Protein AF-A0A7X1ITS2-F1 (afdb_monomer)

Solvent-accessible surface area (backbone atoms only — not comparable to full-atom values): 6358 Å² total; per-residue (Å²): 136,86,86,82,90,80,86,79,84,85,74,81,75,73,74,80,60,95,53,62,52,67,66,62,42,51,54,51,28,52,48,40,54,73,29,73,65,56,39,52,52,50,30,50,54,44,20,54,59,42,63,73,43,58,68,71,56,35,46,52,49,4,61,58,34,75,50,52,58,87,50,20,32,54,52,40,28,46,30,47,51,51,22,36,34,69,57,68,40,45,62,68,48,52,23,38,43,67,70,74,39,82,44,73,54,56,50,32,34,37,49,72,96

Secondary structure (DSSP, 8-state):
-----------------SS--HHHHHHHHHHHHH-HHHHHHHHHHHHHHHHTS-HHHHHHHHHHTTS-TTTHHHHHHHHHHHHHHTTSS-HHHHHHHHTT---HHHHHHHHT-

Radius of gyration: 19.78 Å; Cα contacts (8 Å, |Δi|>4): 103; chains: 1; bounding box: 29×42×70 Å

pLDDT: mean 89.04, std 16.61, range [39.59, 98.56]

Foldseek 3Di:
DDDDDDDDDPPPPPPPPQFDDQVNLVVLLVCLQPDPVVLVVQLVVQLVVLVPDDLVSLVVQCVLLVHDSVCSSNLLRNLVSVCSNVVLQDRVQRGCVSVVHHDPSSSCSSNVD

Mean predicted aligned error: 8.0 Å

Sequence (113 aa):
MNRNIVSIVAMAVLLSGCGVSASTYATGQQALSGSPALRSDFIKTCTQRIRSKPLKTRQGIAKVANTSVSAAPRVYCSRLTKGIASGRLTHADMNAASRGQVTPNIVKVVQGR

Structure (mmCIF, N/CA/C/O backbone):
data_AF-A0A7X1ITS2-F1
#
_entry.id   AF-A0A7X1ITS2-F1
#
loop_
_atom_site.group_PDB
_atom_site.id
_atom_site.type_symbol
_atom_site.label_atom_id
_atom_site.label_alt_id
_atom_site.label_comp_id
_atom_site.label_asym_id
_atom_site.label_entity_id
_atom_site.label_seq_id
_atom_site.pdbx_PDB_ins_code
_atom_site.Cartn_x
_atom_site.Cartn_y
_atom_site.Cartn_z
_atom_site.occupancy
_atom_site.B_iso_or_equiv
_atom_site.auth_seq_id
_atom_site.auth_comp_id
_atom_site.auth_asym_id
_atom_site.auth_atom_id
_atom_site.pdbx_PDB_model_num
ATOM 1 N N . MET A 1 1 ? -14.299 28.347 -57.894 1.00 41.81 1 MET A N 1
ATOM 2 C CA . MET A 1 1 ? -13.842 27.003 -58.302 1.00 41.81 1 MET A CA 1
ATOM 3 C C . MET A 1 1 ? -13.864 26.127 -57.060 1.00 41.81 1 MET A C 1
ATOM 5 O O . MET A 1 1 ? -13.138 26.401 -56.116 1.00 41.81 1 MET A O 1
ATOM 9 N N . 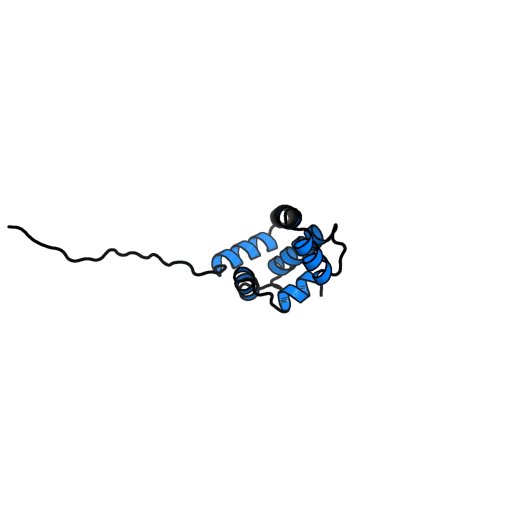ASN A 1 2 ? -14.810 25.193 -57.010 1.00 39.59 2 ASN A N 1
ATOM 10 C CA . ASN A 1 2 ? -15.027 24.270 -55.897 1.00 39.59 2 ASN A CA 1
ATOM 11 C C . ASN A 1 2 ? -13.892 23.232 -55.798 1.00 39.59 2 ASN A C 1
ATOM 13 O O . ASN A 1 2 ? -13.315 22.882 -56.827 1.00 39.59 2 ASN A O 1
ATOM 17 N N . ARG A 1 3 ? -13.801 22.596 -54.616 1.00 47.41 3 ARG A N 1
ATOM 18 C CA . ARG A 1 3 ? -13.883 21.126 -54.422 1.00 47.41 3 ARG A CA 1
ATOM 19 C C . ARG A 1 3 ? -12.641 20.436 -53.806 1.00 47.41 3 ARG A C 1
ATOM 21 O O . ARG A 1 3 ? -11.659 20.195 -54.489 1.00 47.41 3 ARG A O 1
ATOM 28 N N . ASN A 1 4 ? -12.848 19.976 -52.564 1.00 45.66 4 ASN A N 1
ATOM 29 C CA . ASN A 1 4 ? -12.398 18.707 -51.956 1.00 45.66 4 ASN A CA 1
ATOM 30 C C . ASN A 1 4 ? -10.987 18.607 -51.334 1.00 45.66 4 ASN A C 1
ATOM 32 O O . ASN A 1 4 ? -9.985 18.781 -52.007 1.00 45.66 4 ASN A O 1
ATOM 36 N N . ILE A 1 5 ? -10.905 18.463 -49.998 1.00 55.78 5 ILE A N 1
ATOM 37 C CA . ILE A 1 5 ? -10.862 17.198 -49.209 1.00 55.78 5 ILE A CA 1
ATOM 38 C C . ILE A 1 5 ? -9.529 16.467 -49.393 1.00 55.78 5 ILE A C 1
ATOM 40 O O . ILE A 1 5 ? -9.355 15.871 -50.442 1.00 55.78 5 ILE A O 1
ATOM 44 N N . VAL A 1 6 ? -8.682 16.462 -48.352 1.00 50.25 6 VAL A N 1
ATOM 45 C CA . VAL A 1 6 ? -7.912 15.327 -47.771 1.00 50.25 6 VAL A CA 1
ATOM 46 C C . VAL A 1 6 ? -7.312 15.872 -46.453 1.00 50.25 6 VAL A C 1
ATOM 48 O O . VAL A 1 6 ? -6.535 16.817 -46.480 1.00 50.25 6 VAL A O 1
ATOM 51 N N . SER A 1 7 ? -7.882 15.533 -45.289 1.00 49.19 7 SER A N 1
ATOM 52 C CA . SER A 1 7 ? -7.321 14.574 -44.308 1.00 49.19 7 SER A CA 1
ATOM 53 C C . SER A 1 7 ? -5.888 14.942 -43.876 1.00 49.19 7 SER A C 1
ATOM 55 O O . SER A 1 7 ? -4.987 15.005 -44.693 1.00 49.19 7 SER A O 1
ATOM 57 N N . ILE A 1 8 ? -5.570 15.160 -42.602 1.00 56.69 8 ILE A N 1
ATOM 58 C CA . ILE A 1 8 ? -5.564 14.130 -41.561 1.00 56.69 8 ILE A CA 1
ATOM 59 C C . ILE A 1 8 ? -5.678 14.817 -40.195 1.00 56.69 8 ILE A C 1
ATOM 61 O O . ILE A 1 8 ? -4.845 15.626 -39.791 1.00 56.69 8 ILE A O 1
ATOM 65 N N . VAL A 1 9 ? -6.724 14.431 -39.474 1.00 55.16 9 VAL A N 1
ATOM 66 C CA . VAL A 1 9 ? -6.852 14.564 -38.028 1.00 55.16 9 VAL A CA 1
ATOM 67 C C . VAL A 1 9 ? -5.668 13.825 -37.394 1.00 55.16 9 VAL A C 1
ATOM 69 O O . VAL A 1 9 ? -5.619 12.597 -37.431 1.00 55.16 9 VAL A O 1
ATOM 72 N N . ALA A 1 10 ? -4.710 14.543 -36.803 1.00 53.97 10 ALA A N 1
ATOM 73 C CA . ALA A 1 10 ? -3.697 13.941 -35.936 1.00 53.97 10 ALA A CA 1
ATOM 74 C C . ALA A 1 10 ? -4.335 13.628 -34.574 1.00 53.97 10 ALA A C 1
ATOM 76 O O . ALA A 1 10 ? -4.092 14.269 -33.554 1.00 53.97 10 ALA A O 1
ATOM 77 N N . MET A 1 11 ? -5.226 12.641 -34.603 1.00 54.78 11 MET A N 1
ATOM 78 C CA . MET A 1 11 ? -5.857 12.024 -33.453 1.00 54.78 11 MET A CA 1
ATOM 79 C C . MET A 1 11 ? -4.797 11.164 -32.760 1.00 54.78 11 MET A C 1
ATOM 81 O O . MET A 1 11 ? -4.752 9.952 -32.933 1.00 54.78 11 MET A O 1
ATOM 85 N N . ALA A 1 12 ? -3.919 11.777 -31.965 1.00 53.03 12 ALA A N 1
ATOM 86 C CA . ALA A 1 12 ? -3.088 11.044 -31.012 1.00 53.03 12 ALA A CA 1
ATOM 87 C C . ALA A 1 12 ? -3.941 10.652 -29.791 1.00 53.03 12 ALA A C 1
ATOM 89 O O . ALA A 1 12 ? -3.645 10.996 -28.649 1.00 53.03 12 ALA A O 1
ATOM 90 N N . VAL A 1 13 ? -5.040 9.934 -30.043 1.00 55.38 13 VAL A N 1
ATOM 91 C CA . VAL A 1 13 ? -5.759 9.178 -29.019 1.00 55.38 13 VAL A CA 1
ATOM 92 C C . VAL A 1 13 ? -4.914 7.938 -28.760 1.00 55.38 13 VAL A C 1
ATOM 94 O O . VAL A 1 13 ? -5.169 6.853 -29.276 1.00 55.38 13 VAL A O 1
ATOM 97 N N . LEU A 1 14 ? -3.862 8.105 -27.962 1.00 50.53 14 LEU A N 1
ATOM 98 C CA . LEU A 1 14 ? -3.290 6.974 -27.256 1.00 50.53 14 LEU A CA 1
ATOM 99 C C . LEU A 1 14 ? -4.273 6.647 -26.136 1.00 50.53 14 LEU A C 1
ATOM 101 O O . LEU A 1 14 ? -4.208 7.205 -25.043 1.00 50.53 14 LEU A O 1
ATOM 105 N N . LEU A 1 15 ? -5.216 5.757 -26.451 1.00 49.34 15 LEU A N 1
ATOM 106 C CA . LEU A 1 15 ? -5.900 4.936 -25.463 1.00 49.34 15 LEU A CA 1
ATOM 107 C C . LEU A 1 15 ? -4.813 4.248 -24.633 1.00 49.34 15 LEU A C 1
ATOM 109 O O . LEU A 1 15 ? -4.273 3.212 -25.017 1.00 49.34 15 LEU A O 1
ATOM 113 N N . SER A 1 16 ? -4.454 4.866 -23.513 1.00 52.47 16 SER A N 1
ATOM 114 C CA . SER A 1 16 ? -3.674 4.258 -22.450 1.00 52.47 16 SER A CA 1
ATOM 115 C C . SER A 1 16 ? -4.444 3.024 -21.993 1.00 52.47 16 SER A C 1
ATOM 117 O O . SER A 1 16 ? -5.439 3.105 -21.274 1.00 52.47 16 SER A O 1
ATOM 119 N N . GLY A 1 17 ? -4.023 1.880 -22.535 1.00 56.25 17 GLY A N 1
ATOM 120 C CA . GLY A 1 17 ? -4.656 0.585 -22.353 1.00 56.25 17 GLY A CA 1
ATOM 121 C C . GLY A 1 17 ? -4.829 0.213 -20.885 1.00 56.25 17 GLY A C 1
ATOM 122 O O . GLY A 1 17 ? -4.155 0.748 -20.008 1.00 56.25 17 GLY A O 1
ATOM 123 N N . CYS A 1 18 ? -5.749 -0.721 -20.639 1.00 67.25 18 CYS A N 1
ATOM 124 C CA . CYS A 1 18 ? -6.146 -1.237 -19.330 1.00 67.25 18 CYS A CA 1
ATOM 125 C C . CYS A 1 18 ? -4.933 -1.569 -18.438 1.00 67.25 18 CYS A C 1
ATOM 127 O O . CYS A 1 18 ? -4.389 -2.676 -18.495 1.00 67.25 18 CYS A O 1
ATOM 129 N N . GLY A 1 19 ? -4.488 -0.604 -17.633 1.00 76.38 19 GLY A N 1
ATOM 130 C CA . GLY A 1 19 ? -3.247 -0.744 -16.891 1.00 76.38 19 GLY A CA 1
ATOM 131 C C . GLY A 1 19 ? -2.825 0.494 -16.113 1.00 76.38 19 GLY A C 1
ATOM 132 O O . GLY A 1 19 ? -3.257 1.615 -16.375 1.00 76.38 19 GLY A O 1
ATOM 133 N N . VAL A 1 20 ? -1.934 0.284 -15.147 1.00 84.56 20 VAL A N 1
ATOM 134 C CA . VAL A 1 20 ? -1.210 1.377 -14.485 1.00 84.56 20 VAL A CA 1
ATOM 135 C C . VAL A 1 20 ? -0.056 1.779 -15.401 1.00 84.56 20 VAL A C 1
ATOM 137 O O . VAL A 1 20 ? 0.674 0.906 -15.863 1.00 84.56 20 VAL A O 1
ATOM 140 N N . SER A 1 21 ? 0.145 3.070 -15.671 1.00 91.38 21 SER A N 1
ATOM 141 C CA . SER A 1 21 ? 1.314 3.530 -16.436 1.00 91.38 21 SER A CA 1
ATOM 142 C C . SER A 1 21 ? 2.593 3.462 -15.583 1.00 91.38 21 SER A C 1
ATOM 144 O O . SER A 1 21 ? 2.538 3.585 -14.355 1.00 91.38 21 SER A O 1
ATOM 146 N N . ALA A 1 22 ? 3.756 3.267 -16.214 1.00 91.62 22 ALA A N 1
ATOM 147 C CA . ALA A 1 22 ? 5.032 3.185 -15.496 1.00 91.62 22 ALA A CA 1
ATOM 148 C C . ALA A 1 22 ? 5.370 4.495 -14.761 1.00 91.62 22 ALA A C 1
ATOM 150 O O . ALA A 1 22 ? 5.817 4.461 -13.615 1.00 91.62 22 ALA A O 1
ATOM 151 N N . SER A 1 23 ? 5.089 5.645 -15.383 1.00 91.75 23 SER A N 1
ATOM 152 C CA . SER A 1 23 ? 5.311 6.965 -14.785 1.00 91.75 23 SER A CA 1
ATOM 153 C C . SER A 1 23 ? 4.407 7.205 -13.575 1.00 91.75 23 SER A C 1
ATOM 155 O O . SER A 1 23 ? 4.904 7.568 -12.512 1.00 91.75 23 SER A O 1
ATOM 157 N N . THR A 1 24 ? 3.103 6.919 -13.681 1.00 90.81 24 THR A N 1
ATOM 158 C CA . THR A 1 24 ? 2.1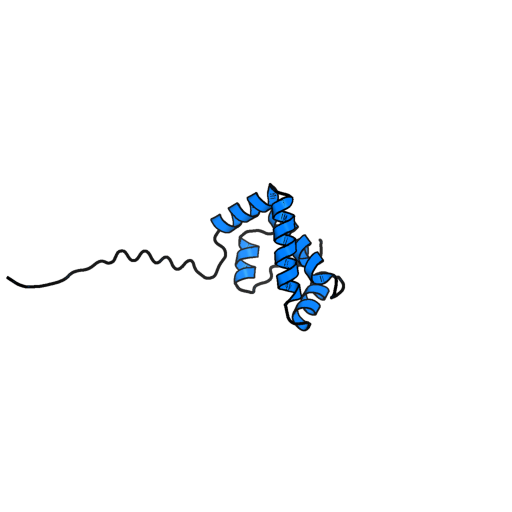63 7.051 -12.553 1.00 90.81 24 THR A CA 1
ATOM 159 C C . THR A 1 24 ? 2.571 6.163 -11.381 1.00 90.81 24 THR A C 1
ATOM 161 O O . THR A 1 24 ? 2.509 6.593 -10.228 1.00 90.81 24 THR A O 1
ATOM 164 N N . TYR A 1 25 ? 3.014 4.935 -11.663 1.00 93.50 25 TYR A N 1
ATOM 165 C CA . TYR A 1 25 ? 3.516 4.041 -10.628 1.00 93.50 25 TYR A CA 1
ATOM 166 C C . TYR A 1 25 ? 4.779 4.594 -9.955 1.00 93.50 25 TYR A C 1
ATOM 168 O O . TYR A 1 25 ? 4.819 4.645 -8.729 1.00 93.50 25 TYR A O 1
ATOM 176 N N . ALA A 1 26 ? 5.777 5.043 -10.723 1.00 95.12 26 ALA A N 1
ATOM 177 C CA . ALA A 1 26 ? 7.031 5.558 -10.175 1.00 95.12 26 ALA A CA 1
ATOM 178 C C . ALA A 1 26 ? 6.807 6.798 -9.294 1.00 95.12 26 ALA A C 1
ATOM 180 O O . ALA A 1 26 ? 7.302 6.853 -8.168 1.00 95.12 26 ALA A O 1
ATOM 181 N N . THR A 1 27 ? 5.986 7.749 -9.752 1.00 94.75 27 THR A N 1
ATOM 182 C CA . THR A 1 27 ? 5.606 8.929 -8.961 1.00 94.75 27 THR A CA 1
ATOM 183 C C . THR A 1 27 ? 4.881 8.530 -7.677 1.00 94.75 27 THR A C 1
ATOM 185 O O . THR A 1 27 ? 5.208 9.025 -6.598 1.00 94.75 27 THR A O 1
ATOM 188 N N . GLY A 1 28 ? 3.921 7.603 -7.767 1.00 93.81 28 GLY A N 1
ATOM 189 C CA . GLY A 1 28 ? 3.189 7.103 -6.604 1.00 93.81 28 GLY A CA 1
ATOM 190 C C . GLY A 1 28 ? 4.095 6.383 -5.605 1.00 93.81 28 GLY A C 1
ATOM 191 O O . GLY A 1 28 ? 4.010 6.639 -4.404 1.00 93.81 28 GLY A O 1
ATOM 192 N N . GLN A 1 29 ? 4.999 5.529 -6.087 1.00 97.31 29 GLN A N 1
ATOM 193 C CA . GLN A 1 29 ? 5.999 4.863 -5.261 1.00 97.31 29 GLN A CA 1
ATOM 194 C C . GLN A 1 29 ? 6.868 5.892 -4.546 1.00 97.31 29 GLN A C 1
ATOM 196 O O . GLN A 1 29 ? 6.943 5.846 -3.325 1.00 97.31 29 GLN A O 1
ATOM 201 N N . GLN A 1 30 ? 7.469 6.840 -5.268 1.00 96.62 30 GLN A N 1
ATOM 202 C CA . GLN A 1 30 ? 8.350 7.851 -4.685 1.00 96.62 30 GLN A CA 1
ATOM 203 C C . GLN A 1 30 ? 7.628 8.696 -3.628 1.00 96.62 30 GLN A C 1
ATOM 205 O O . GLN A 1 30 ? 8.167 8.913 -2.542 1.00 96.62 30 GLN A O 1
ATOM 210 N N . ALA A 1 31 ? 6.387 9.109 -3.897 1.00 95.56 31 ALA A N 1
ATOM 211 C CA . ALA A 1 31 ? 5.563 9.836 -2.936 1.00 95.56 31 ALA A CA 1
ATOM 212 C C . ALA A 1 31 ? 5.315 9.013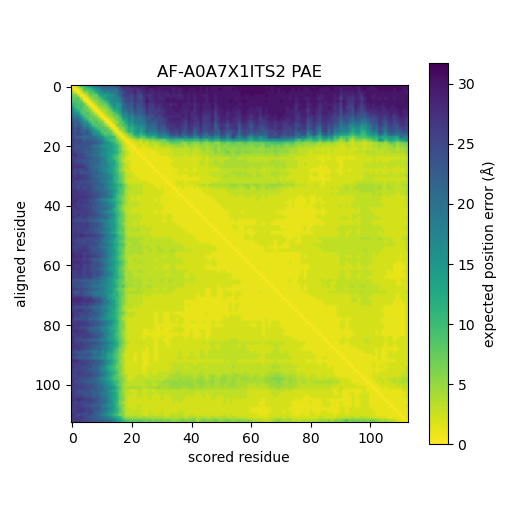 -1.659 1.00 95.56 31 ALA A C 1
ATOM 214 O O . ALA A 1 31 ? 5.505 9.502 -0.541 1.00 95.56 31 ALA A O 1
ATOM 215 N N . LEU A 1 32 ? 4.958 7.734 -1.816 1.00 96.75 32 LEU A N 1
ATOM 216 C CA . LEU A 1 32 ? 4.786 6.811 -0.699 1.00 96.75 32 LEU A CA 1
ATOM 217 C C . LEU A 1 32 ? 6.114 6.460 -0.021 1.00 96.75 32 LEU A C 1
ATOM 219 O O . LEU A 1 32 ? 6.106 6.123 1.154 1.00 96.75 32 LEU A O 1
ATOM 223 N N . SER A 1 33 ? 7.260 6.513 -0.693 1.00 96.31 33 SER A N 1
ATOM 224 C CA . SER A 1 33 ? 8.581 6.274 -0.101 1.00 96.31 33 SER A CA 1
ATOM 225 C C . SER A 1 33 ? 9.071 7.481 0.709 1.00 96.31 33 SER A C 1
ATOM 227 O O . SER A 1 33 ? 9.667 7.294 1.770 1.00 96.31 33 SER A O 1
ATOM 229 N N . GLY A 1 34 ? 8.776 8.699 0.252 1.00 96.00 34 GLY A N 1
ATOM 230 C CA . GLY A 1 34 ? 9.297 9.941 0.828 1.00 96.00 34 GLY A CA 1
ATOM 231 C C . GLY A 1 34 ? 8.429 10.592 1.906 1.00 96.00 34 GLY A C 1
ATOM 232 O O . GLY A 1 34 ? 8.962 11.335 2.722 1.00 96.00 34 GLY A O 1
ATOM 233 N N . SER A 1 35 ? 7.116 10.327 1.955 1.00 97.06 35 SER A N 1
ATOM 234 C CA . SER A 1 35 ? 6.207 11.046 2.864 1.00 97.06 35 SER A CA 1
ATOM 235 C C . SER A 1 35 ? 5.392 10.124 3.783 1.00 97.06 35 SER A C 1
ATOM 237 O O . SER A 1 35 ? 4.482 9.423 3.325 1.00 97.06 35 SER A O 1
ATOM 239 N N . PRO A 1 36 ? 5.644 10.147 5.108 1.00 96.31 36 PRO A N 1
ATOM 240 C CA . PRO A 1 36 ? 4.808 9.459 6.093 1.00 96.31 36 PRO A CA 1
ATOM 241 C C . PRO A 1 36 ? 3.348 9.931 6.098 1.00 96.31 36 PRO A C 1
ATOM 243 O O . PRO A 1 36 ? 2.447 9.111 6.280 1.00 96.31 36 PRO A O 1
ATOM 246 N N . ALA A 1 37 ? 3.105 11.223 5.856 1.00 97.06 37 ALA A N 1
ATOM 247 C CA . ALA A 1 37 ? 1.756 11.781 5.783 1.00 97.06 37 ALA A CA 1
ATOM 248 C C . ALA A 1 37 ? 0.978 11.186 4.598 1.00 97.06 37 ALA A C 1
ATOM 250 O O . ALA A 1 37 ? -0.106 10.636 4.790 1.00 97.06 37 ALA A O 1
ATOM 251 N N . LEU A 1 38 ? 1.587 11.156 3.405 1.00 96.50 38 LEU A N 1
ATOM 252 C CA . LEU A 1 38 ? 0.959 10.559 2.220 1.00 96.50 38 LEU A CA 1
ATOM 253 C C . LEU A 1 38 ? 0.707 9.057 2.390 1.00 96.50 38 LEU A C 1
ATOM 255 O O . LEU A 1 38 ? -0.331 8.556 1.958 1.00 96.50 38 LEU A O 1
ATOM 259 N N . ARG A 1 39 ? 1.607 8.325 3.067 1.00 97.38 39 ARG A N 1
ATOM 260 C CA . ARG A 1 39 ? 1.346 6.922 3.438 1.00 97.38 39 ARG A CA 1
ATOM 261 C C . ARG A 1 39 ? 0.096 6.796 4.303 1.00 97.38 39 ARG A C 1
ATOM 263 O O . ARG A 1 39 ? -0.729 5.922 4.047 1.00 97.38 39 ARG A O 1
ATOM 270 N N . SER A 1 40 ? -0.029 7.634 5.332 1.00 97.69 40 SER A N 1
ATOM 271 C CA . SER A 1 40 ? -1.170 7.609 6.251 1.00 97.69 40 SER A CA 1
ATOM 272 C C . SER A 1 40 ? -2.484 7.870 5.512 1.00 97.69 40 SER A C 1
ATOM 274 O O . SER A 1 40 ? -3.436 7.095 5.647 1.00 97.69 40 SER A O 1
ATOM 276 N N . ASP A 1 41 ? -2.508 8.884 4.647 1.00 97.75 41 ASP A N 1
ATOM 277 C CA . ASP A 1 41 ? -3.687 9.248 3.856 1.00 97.75 41 ASP A CA 1
ATOM 278 C C . ASP A 1 41 ? -4.071 8.166 2.846 1.00 97.75 41 ASP A C 1
ATOM 280 O O . ASP A 1 41 ? -5.253 7.823 2.700 1.00 97.75 41 ASP A O 1
ATOM 284 N N . PHE A 1 42 ? -3.078 7.555 2.197 1.00 96.81 42 PHE A N 1
ATOM 285 C CA . PHE A 1 42 ? -3.305 6.429 1.300 1.00 96.81 42 PHE A CA 1
ATOM 286 C C . PHE A 1 42 ? -3.890 5.229 2.053 1.00 96.81 42 PHE A C 1
ATOM 288 O O . PHE A 1 42 ? -4.896 4.654 1.626 1.00 96.81 42 PHE A O 1
ATOM 295 N N . ILE A 1 43 ? -3.318 4.871 3.210 1.00 98.38 43 ILE A N 1
ATOM 296 C CA . ILE A 1 43 ? -3.819 3.776 4.051 1.00 98.38 43 ILE A CA 1
ATOM 297 C C . ILE A 1 43 ? -5.251 4.065 4.502 1.00 98.38 43 ILE A C 1
ATOM 299 O O . ILE A 1 43 ? -6.094 3.168 4.432 1.00 98.38 43 ILE A O 1
ATOM 303 N N . LYS A 1 44 ? -5.552 5.295 4.932 1.00 98.44 44 LYS A N 1
ATOM 304 C CA . LYS A 1 44 ? -6.894 5.719 5.356 1.00 98.44 44 LYS A CA 1
ATOM 305 C C . LYS A 1 44 ? -7.908 5.556 4.225 1.00 98.44 44 LYS A C 1
ATOM 307 O O . LYS A 1 44 ? -8.921 4.876 4.406 1.00 98.44 44 LYS A O 1
ATOM 312 N N . THR A 1 45 ? -7.598 6.098 3.050 1.00 97.75 45 THR A N 1
ATOM 313 C CA . THR A 1 45 ? -8.465 6.043 1.864 1.00 97.75 45 THR A CA 1
ATOM 314 C C . THR A 1 45 ? -8.685 4.605 1.398 1.00 97.75 45 THR A C 1
ATOM 316 O O . THR A 1 45 ? -9.819 4.177 1.173 1.00 97.75 45 THR A O 1
ATOM 319 N N . CYS A 1 46 ? -7.613 3.815 1.308 1.00 97.62 46 CYS A N 1
ATOM 320 C CA . CYS A 1 46 ? -7.699 2.396 0.979 1.00 97.62 46 CYS A CA 1
ATOM 321 C C . CYS A 1 46 ? -8.570 1.649 2.000 1.00 97.62 46 CYS A C 1
ATOM 323 O O . CYS A 1 46 ? -9.468 0.899 1.620 1.00 97.62 46 CYS A O 1
ATOM 325 N N . THR A 1 47 ? -8.370 1.897 3.298 1.00 98.56 47 THR A N 1
ATOM 326 C CA . THR A 1 47 ? -9.121 1.232 4.372 1.00 98.56 47 THR A CA 1
ATOM 327 C C . THR A 1 47 ? -10.617 1.512 4.244 1.00 98.56 47 THR A C 1
ATOM 329 O O . THR A 1 47 ? -11.419 0.585 4.350 1.00 98.56 47 THR A O 1
ATOM 332 N N . GLN A 1 48 ? -11.007 2.761 3.972 1.00 98.31 48 GLN A N 1
ATOM 333 C CA . GLN A 1 48 ? -12.406 3.136 3.740 1.00 98.31 48 GLN A CA 1
ATOM 334 C C . GLN A 1 48 ? -12.996 2.413 2.521 1.00 98.31 48 GLN A C 1
ATOM 336 O O . GLN A 1 48 ? -14.080 1.838 2.619 1.00 98.31 48 GLN A O 1
ATOM 341 N N . ARG A 1 49 ? -12.254 2.348 1.407 1.00 97.44 49 ARG A N 1
ATOM 342 C CA . ARG A 1 49 ? -12.679 1.627 0.195 1.00 97.44 49 ARG A CA 1
ATOM 343 C C . ARG A 1 49 ? -12.842 0.126 0.414 1.00 97.44 49 ARG A C 1
ATOM 345 O O . ARG A 1 49 ? -13.728 -0.472 -0.180 1.00 97.44 49 ARG A O 1
ATOM 352 N N . ILE A 1 50 ? -12.000 -0.500 1.237 1.00 97.50 50 ILE A N 1
ATOM 353 C CA . ILE A 1 50 ? -12.135 -1.930 1.553 1.00 97.50 50 ILE A CA 1
ATOM 354 C C . ILE A 1 50 ? -13.277 -2.171 2.543 1.00 97.50 50 ILE A C 1
ATOM 356 O O . ILE A 1 50 ? -13.985 -3.169 2.422 1.00 97.50 50 ILE A O 1
ATOM 360 N N . ARG A 1 51 ? -13.514 -1.251 3.486 1.00 98.00 51 ARG A N 1
ATOM 361 C CA . ARG A 1 51 ? -14.657 -1.321 4.411 1.00 98.00 51 ARG A CA 1
ATOM 362 C C . ARG A 1 51 ? -16.002 -1.289 3.688 1.00 98.00 51 ARG A C 1
ATOM 364 O O . ARG A 1 51 ? -16.903 -2.000 4.118 1.00 98.00 51 ARG A O 1
ATOM 371 N N . SER A 1 52 ? -16.118 -0.531 2.597 1.00 97.94 52 SER A N 1
ATOM 372 C CA . SER A 1 52 ? -17.346 -0.466 1.795 1.00 97.94 52 SER A CA 1
ATOM 373 C C . SER A 1 52 ? -17.556 -1.668 0.866 1.00 97.94 52 SER A C 1
ATOM 375 O O . SER A 1 52 ? -18.604 -1.773 0.233 1.00 97.94 52 SER A O 1
ATOM 377 N N . LYS A 1 53 ? -16.597 -2.603 0.771 1.00 97.12 53 LYS A N 1
ATOM 378 C CA . LYS A 1 53 ? -16.775 -3.824 -0.025 1.00 97.12 53 LYS A CA 1
ATOM 379 C C . LYS A 1 53 ? -17.742 -4.811 0.651 1.00 97.12 53 LYS A C 1
ATOM 381 O O . LYS A 1 53 ? -17.801 -4.873 1.888 1.00 97.12 53 LYS A O 1
ATOM 386 N N . PRO A 1 54 ? -18.431 -5.659 -0.143 1.00 98.44 54 PRO A N 1
ATOM 387 C CA . PRO A 1 54 ? -19.277 -6.728 0.379 1.00 98.44 54 PRO A CA 1
ATOM 388 C C . PRO A 1 54 ? -18.550 -7.604 1.404 1.00 98.44 54 PRO A C 1
ATOM 390 O O . PRO A 1 54 ? -17.336 -7.817 1.314 1.00 98.44 54 PRO A O 1
ATOM 393 N N . LEU A 1 55 ? -19.297 -8.155 2.366 1.00 98.00 55 LEU A N 1
ATOM 394 C CA . LEU A 1 55 ? -18.736 -8.996 3.430 1.00 98.00 55 LEU A CA 1
ATOM 395 C C . LEU A 1 55 ? -17.893 -10.152 2.871 1.00 98.00 55 LEU A C 1
ATOM 397 O O . LEU A 1 55 ? -16.774 -10.360 3.335 1.00 98.00 55 LEU A O 1
ATOM 401 N N . LYS A 1 56 ? -18.378 -10.829 1.822 1.00 98.19 56 LYS A N 1
ATOM 402 C CA . LYS A 1 56 ? -17.669 -11.929 1.147 1.00 98.19 56 LYS A CA 1
ATOM 403 C C . LYS A 1 56 ? -16.279 -11.513 0.651 1.00 98.19 56 LYS A C 1
ATOM 405 O O . LYS A 1 56 ? -15.310 -12.250 0.806 1.00 98.19 56 LYS A O 1
ATOM 410 N N . THR A 1 57 ? -16.154 -10.302 0.109 1.00 97.06 57 THR A N 1
ATOM 411 C CA . THR A 1 57 ? -14.866 -9.748 -0.333 1.00 97.06 57 THR A CA 1
ATOM 412 C C . THR A 1 57 ? -13.942 -9.494 0.854 1.00 97.06 57 THR A C 1
ATOM 414 O O . THR A 1 57 ? -12.773 -9.872 0.817 1.00 97.06 57 THR A O 1
ATOM 417 N N . ARG A 1 58 ? -14.461 -8.904 1.939 1.00 98.19 58 ARG A N 1
ATOM 418 C CA . ARG A 1 58 ? -13.679 -8.654 3.161 1.00 98.19 58 ARG A CA 1
ATOM 419 C C . ARG A 1 58 ? -13.216 -9.952 3.827 1.00 98.19 58 ARG A C 1
ATOM 421 O O . ARG A 1 58 ? -12.081 -10.009 4.285 1.00 98.19 58 ARG A O 1
ATOM 428 N N . GLN A 1 59 ? -14.041 -10.999 3.820 1.00 98.50 59 GLN A N 1
ATOM 429 C CA . GLN A 1 59 ? -13.671 -12.346 4.275 1.00 98.50 59 GLN A CA 1
ATOM 430 C C . GLN A 1 59 ? -12.549 -12.953 3.423 1.00 98.50 59 GLN A C 1
ATOM 432 O O . GLN A 1 59 ? -11.596 -13.501 3.973 1.00 98.50 59 GLN A O 1
ATOM 437 N N . GLY A 1 60 ? -12.613 -12.804 2.095 1.00 97.62 60 GLY A N 1
ATOM 438 C CA . GLY A 1 60 ? -11.536 -13.232 1.199 1.00 97.62 60 GLY A CA 1
ATOM 439 C C . GLY A 1 60 ? -10.211 -12.529 1.506 1.00 97.62 60 GLY A C 1
ATOM 440 O O . GLY A 1 60 ? -9.183 -13.184 1.663 1.00 97.62 60 GLY A O 1
ATOM 441 N N . ILE A 1 61 ? -10.247 -11.206 1.686 1.00 97.25 61 ILE A N 1
ATOM 442 C CA . ILE A 1 61 ? -9.068 -10.419 2.079 1.00 97.25 61 ILE A CA 1
ATOM 443 C C . ILE A 1 61 ? -8.538 -10.875 3.442 1.00 97.25 61 ILE A C 1
ATOM 445 O O . ILE A 1 61 ? -7.334 -11.056 3.586 1.00 97.25 61 ILE A O 1
ATOM 449 N N . ALA A 1 62 ? -9.415 -11.094 4.425 1.00 98.25 62 ALA A N 1
ATOM 450 C CA . ALA A 1 62 ? -9.042 -11.558 5.761 1.00 98.25 62 ALA A CA 1
ATOM 451 C C . ALA A 1 62 ? -8.307 -12.906 5.719 1.00 98.25 62 ALA A C 1
ATOM 453 O O . ALA A 1 62 ? -7.264 -13.057 6.356 1.00 98.25 62 ALA A O 1
ATOM 454 N N . LYS A 1 63 ? -8.805 -13.846 4.902 1.00 97.94 63 LYS A N 1
ATOM 455 C CA . LYS A 1 63 ? -8.188 -15.159 4.687 1.00 97.94 63 LYS A CA 1
ATOM 456 C C . LYS A 1 63 ? -6.799 -15.037 4.064 1.00 97.94 63 LYS A C 1
ATOM 458 O O . LYS A 1 63 ? -5.864 -15.653 4.555 1.00 97.94 63 LYS A O 1
ATOM 463 N N . VAL A 1 64 ? -6.639 -14.220 3.020 1.00 96.62 64 VAL A N 1
ATOM 464 C CA . VAL A 1 64 ? -5.320 -14.011 2.394 1.00 96.62 64 VAL A CA 1
ATOM 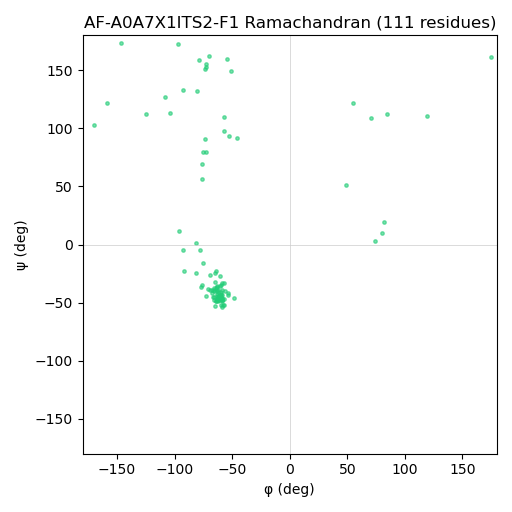465 C C . VAL A 1 64 ? -4.374 -13.277 3.341 1.00 96.62 64 VAL A C 1
ATOM 467 O O . VAL A 1 64 ? -3.203 -13.618 3.416 1.00 96.62 64 VAL A O 1
ATOM 470 N N . ALA A 1 65 ? -4.861 -12.291 4.090 1.00 97.12 65 ALA A N 1
ATOM 471 C CA . ALA A 1 65 ? -4.054 -11.498 5.009 1.00 97.12 65 ALA A CA 1
ATOM 472 C C . ALA A 1 65 ? -3.804 -12.178 6.369 1.00 97.12 65 ALA A C 1
ATOM 474 O O . ALA A 1 65 ? -3.151 -11.570 7.218 1.00 97.12 65 ALA A O 1
ATOM 475 N N . ASN A 1 66 ? -4.292 -13.403 6.598 1.00 96.69 66 ASN A N 1
ATOM 476 C CA . ASN A 1 66 ? -4.174 -14.117 7.876 1.00 96.69 66 ASN A CA 1
ATOM 477 C C . ASN A 1 66 ? -4.586 -13.240 9.076 1.00 96.69 66 ASN A C 1
ATOM 479 O O . ASN A 1 66 ? -3.823 -13.040 10.020 1.00 96.69 66 ASN A O 1
ATOM 483 N N . THR A 1 67 ? -5.769 -12.625 9.002 1.00 97.62 67 THR A N 1
ATOM 484 C CA . THR A 1 67 ? -6.270 -11.706 10.035 1.00 97.62 67 THR A CA 1
ATOM 485 C C . THR A 1 67 ? -7.792 -11.788 10.172 1.00 97.62 67 THR A C 1
ATOM 487 O O . THR A 1 67 ? -8.455 -12.469 9.392 1.00 97.62 67 THR A O 1
ATOM 490 N N . SER A 1 68 ? -8.370 -11.103 11.160 1.00 98.19 68 SER A N 1
ATOM 491 C CA . SER A 1 68 ? -9.823 -11.055 11.349 1.00 98.19 68 SER A CA 1
ATOM 492 C C . SER A 1 68 ? -10.505 -10.184 10.287 1.00 98.19 68 SER A C 1
ATOM 494 O O . SER A 1 68 ? -9.919 -9.242 9.751 1.00 98.19 68 SER A O 1
ATOM 496 N N . VAL A 1 69 ? -11.788 -10.440 10.008 1.00 98.31 69 VAL A N 1
ATOM 497 C CA . VAL A 1 69 ? -12.572 -9.650 9.034 1.00 98.31 69 VAL A CA 1
ATOM 498 C C . VAL A 1 69 ? -12.645 -8.164 9.416 1.00 98.31 69 VAL A C 1
ATOM 500 O O . VAL A 1 69 ? -12.659 -7.302 8.536 1.00 98.31 69 VAL A O 1
ATOM 503 N N . SER A 1 70 ? -12.661 -7.848 10.715 1.00 98.00 70 SER A N 1
ATOM 504 C CA .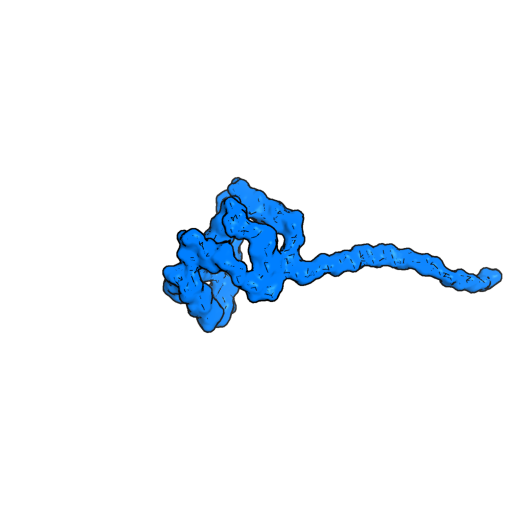 SER A 1 70 ? -12.679 -6.469 11.217 1.00 98.00 70 SER A CA 1
ATOM 505 C C . SER A 1 70 ? -11.344 -5.747 11.002 1.00 98.00 70 SER A C 1
ATOM 507 O O . SER A 1 70 ? -11.336 -4.571 10.629 1.00 98.00 70 SER A O 1
ATOM 509 N N . ALA A 1 71 ? -10.218 -6.446 11.176 1.00 98.25 71 ALA A N 1
ATOM 510 C CA . ALA A 1 71 ? -8.878 -5.897 10.978 1.00 98.25 71 ALA A CA 1
ATOM 511 C C . ALA A 1 71 ? -8.445 -5.873 9.501 1.00 98.25 71 ALA A C 1
ATOM 513 O O . ALA A 1 71 ? -7.625 -5.032 9.114 1.00 98.25 71 ALA A O 1
ATOM 514 N N . ALA A 1 72 ? -9.020 -6.747 8.667 1.00 98.12 72 ALA A N 1
ATOM 515 C CA . ALA A 1 72 ? -8.626 -6.965 7.277 1.00 98.12 72 ALA A CA 1
ATOM 516 C C . ALA A 1 72 ? -8.464 -5.683 6.441 1.00 98.12 72 ALA A C 1
ATOM 518 O O . ALA A 1 72 ? -7.417 -5.557 5.806 1.00 98.12 72 ALA A O 1
ATOM 519 N N . PRO A 1 73 ? -9.386 -4.694 6.464 1.00 98.44 73 PRO A N 1
ATOM 520 C CA . PRO A 1 73 ? -9.217 -3.466 5.686 1.00 98.44 73 PRO A CA 1
ATOM 521 C C . PRO A 1 73 ? -7.921 -2.715 6.017 1.00 98.44 73 PRO A C 1
ATOM 523 O O . PRO A 1 73 ? -7.178 -2.333 5.116 1.00 98.44 73 PRO A O 1
ATOM 526 N N . ARG A 1 74 ? -7.616 -2.542 7.310 1.00 98.38 74 ARG A N 1
ATOM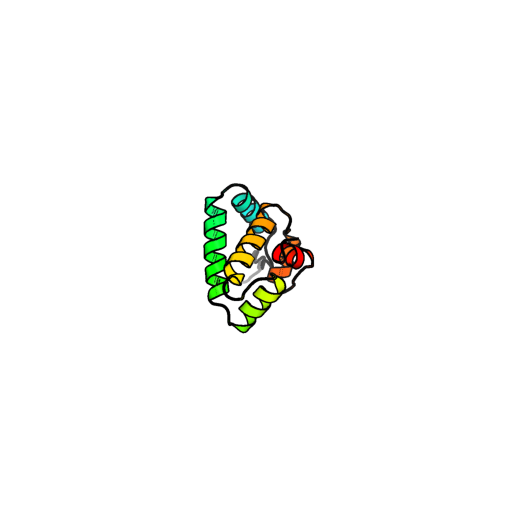 527 C CA . ARG A 1 74 ? -6.435 -1.790 7.753 1.00 98.38 74 ARG A CA 1
ATOM 528 C C . ARG A 1 74 ? -5.151 -2.577 7.500 1.00 98.38 74 ARG A C 1
ATOM 530 O O . ARG A 1 74 ? -4.181 -2.008 7.004 1.00 98.38 74 ARG A O 1
ATOM 537 N N . VAL A 1 75 ? -5.150 -3.875 7.815 1.00 98.50 75 VAL A N 1
ATOM 538 C CA . VAL A 1 75 ? -3.985 -4.758 7.635 1.00 98.50 75 VAL A CA 1
ATOM 539 C C . VAL A 1 75 ? -3.606 -4.865 6.159 1.00 98.50 75 VAL A C 1
ATOM 541 O O . VAL A 1 75 ? -2.447 -4.653 5.809 1.00 98.50 75 VAL A O 1
ATOM 544 N N . TYR A 1 76 ? -4.583 -5.120 5.287 1.00 98.12 76 TYR A N 1
ATOM 545 C CA . TYR A 1 76 ? -4.384 -5.208 3.841 1.00 98.12 76 TYR A CA 1
ATOM 546 C C . TYR A 1 76 ? -3.797 -3.915 3.267 1.00 98.12 76 TYR A C 1
ATOM 548 O O . TYR A 1 76 ? -2.755 -3.943 2.613 1.00 98.12 76 TYR A O 1
ATOM 556 N N . CYS A 1 77 ? -4.419 -2.772 3.567 1.00 98.19 77 CYS A N 1
ATOM 557 C CA . CYS A 1 77 ? -3.984 -1.480 3.046 1.00 98.19 77 CYS A CA 1
ATOM 558 C C . CYS A 1 77 ? -2.610 -1.066 3.575 1.00 98.19 77 CYS A C 1
ATOM 560 O O . CYS A 1 77 ? -1.790 -0.562 2.811 1.00 98.19 77 CYS A O 1
ATOM 562 N N . SER A 1 78 ? -2.318 -1.321 4.852 1.00 98.38 78 SER A N 1
ATOM 563 C CA . SER A 1 78 ? -0.995 -1.058 5.424 1.00 98.38 78 SER A CA 1
ATOM 564 C C . SER A 1 78 ? 0.093 -1.886 4.736 1.00 98.38 78 SER A C 1
ATOM 566 O O . SER A 1 78 ? 1.108 -1.333 4.305 1.00 98.38 78 SER A O 1
ATOM 568 N N . ARG A 1 79 ? -0.139 -3.193 4.559 1.00 98.25 79 ARG A N 1
ATOM 569 C CA . ARG A 1 79 ? 0.824 -4.103 3.925 1.00 98.25 79 ARG A CA 1
ATOM 570 C C . ARG A 1 79 ? 1.058 -3.769 2.456 1.00 98.25 79 ARG A C 1
ATOM 572 O O . ARG A 1 79 ? 2.211 -3.672 2.049 1.00 98.25 79 ARG A O 1
ATOM 579 N N . LEU A 1 80 ? -0.001 -3.509 1.688 1.00 97.31 80 LEU A N 1
ATOM 580 C CA . LEU A 1 80 ? 0.120 -3.060 0.298 1.00 97.31 80 LEU A CA 1
ATOM 581 C C . LEU A 1 80 ? 0.915 -1.761 0.176 1.00 97.31 80 LEU A C 1
ATOM 583 O O . LEU A 1 80 ? 1.849 -1.691 -0.615 1.00 97.31 80 LEU A O 1
ATOM 587 N N . THR A 1 81 ? 0.580 -0.754 0.987 1.00 97.94 81 THR A N 1
ATOM 588 C CA . THR A 1 81 ? 1.256 0.553 0.950 1.00 97.94 81 THR A CA 1
ATOM 589 C C . THR A 1 81 ? 2.739 0.404 1.266 1.00 97.94 81 THR A C 1
ATOM 591 O O . THR A 1 81 ? 3.579 0.967 0.569 1.00 97.94 81 THR A O 1
ATOM 594 N N . LYS A 1 82 ? 3.079 -0.406 2.277 1.00 97.81 82 LYS A N 1
ATOM 595 C CA . LYS A 1 82 ? 4.471 -0.728 2.608 1.00 97.81 82 LYS A CA 1
ATOM 596 C C . LYS A 1 82 ? 5.164 -1.480 1.469 1.00 97.81 82 LYS A C 1
ATOM 598 O O . LYS A 1 82 ? 6.324 -1.198 1.180 1.00 97.81 82 LYS A O 1
ATOM 603 N N . GLY A 1 83 ? 4.471 -2.409 0.813 1.00 97.75 83 GLY A N 1
ATOM 604 C CA . GLY A 1 83 ? 4.987 -3.148 -0.338 1.00 97.75 83 GLY A CA 1
ATOM 605 C C . GLY A 1 83 ? 5.347 -2.240 -1.511 1.00 97.75 83 GLY A C 1
ATOM 606 O O . GLY A 1 83 ? 6.443 -2.358 -2.045 1.00 97.75 83 GLY A O 1
ATOM 607 N N . ILE A 1 84 ? 4.471 -1.291 -1.845 1.00 97.25 84 ILE A N 1
ATOM 608 C CA . ILE A 1 84 ? 4.726 -0.288 -2.888 1.00 97.25 84 ILE A CA 1
ATOM 609 C C . ILE A 1 84 ? 5.882 0.625 -2.462 1.00 97.25 84 ILE A C 1
ATOM 611 O O . ILE A 1 84 ? 6.874 0.732 -3.171 1.00 97.25 84 ILE A O 1
ATOM 615 N N . ALA A 1 85 ? 5.810 1.222 -1.268 1.00 97.50 85 ALA A N 1
ATOM 616 C CA . ALA A 1 85 ? 6.817 2.169 -0.778 1.00 97.50 85 ALA A CA 1
ATOM 617 C C . ALA A 1 85 ? 8.232 1.571 -0.653 1.00 97.50 85 ALA A C 1
ATOM 619 O O . ALA A 1 85 ? 9.216 2.303 -0.720 1.00 97.50 85 ALA A O 1
ATOM 620 N N . SER A 1 86 ? 8.347 0.257 -0.446 1.00 96.56 86 SER A N 1
ATOM 621 C CA . SER A 1 86 ? 9.635 -0.452 -0.377 1.00 96.56 86 SER A CA 1
ATOM 622 C C . SER A 1 86 ? 10.093 -1.038 -1.714 1.00 96.56 86 SER A C 1
ATOM 624 O O . SER A 1 86 ? 11.170 -1.618 -1.774 1.00 96.56 86 SER A O 1
ATOM 626 N N . GLY A 1 87 ? 9.282 -0.945 -2.773 1.00 95.81 87 GLY A N 1
ATOM 627 C CA . GLY A 1 87 ? 9.558 -1.579 -4.066 1.00 95.81 87 GLY A CA 1
ATOM 628 C C . GLY A 1 87 ? 9.362 -3.100 -4.089 1.00 95.81 87 G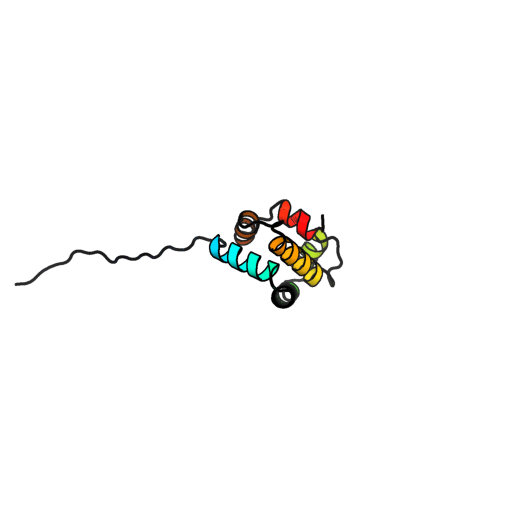LY A C 1
ATOM 629 O O . GLY A 1 87 ? 9.580 -3.728 -5.120 1.00 95.81 87 GLY A O 1
ATOM 630 N N . ARG A 1 88 ? 8.912 -3.711 -2.984 1.00 97.00 88 ARG A N 1
ATOM 631 C CA . ARG A 1 88 ? 8.567 -5.144 -2.921 1.00 97.00 88 ARG A CA 1
ATOM 632 C C . ARG A 1 88 ? 7.370 -5.512 -3.800 1.00 97.00 88 ARG A C 1
ATOM 634 O O . ARG A 1 88 ? 7.212 -6.677 -4.154 1.00 97.00 88 ARG A O 1
ATOM 641 N N . LEU A 1 89 ? 6.505 -4.545 -4.088 1.00 97.38 89 LEU A N 1
ATOM 642 C CA . LEU A 1 89 ? 5.499 -4.642 -5.137 1.00 97.38 89 LEU A CA 1
ATOM 643 C C . LEU A 1 89 ? 5.925 -3.724 -6.261 1.00 97.38 89 LEU A C 1
ATOM 645 O O . LEU A 1 89 ? 6.170 -2.557 -5.999 1.00 97.38 89 LEU A O 1
ATOM 649 N N . THR A 1 90 ? 6.002 -4.258 -7.472 1.00 96.88 90 THR A N 1
ATOM 650 C CA . THR A 1 90 ? 6.518 -3.564 -8.651 1.00 96.88 90 THR A CA 1
ATOM 651 C C . THR A 1 90 ? 5.399 -2.961 -9.498 1.00 96.88 90 THR A C 1
ATOM 653 O O . THR A 1 90 ? 4.211 -3.242 -9.304 1.00 96.88 90 THR A O 1
ATOM 656 N N . HIS A 1 91 ? 5.778 -2.182 -10.515 1.00 96.38 91 HIS A N 1
ATOM 657 C CA . HIS A 1 91 ? 4.853 -1.745 -11.562 1.00 96.38 91 HIS A CA 1
ATOM 658 C C . HIS A 1 91 ? 4.129 -2.927 -12.216 1.00 96.38 91 HIS A C 1
ATOM 660 O O . HIS A 1 91 ? 2.916 -2.867 -12.401 1.00 96.38 91 HIS A O 1
ATOM 666 N N . ALA A 1 92 ? 4.841 -4.023 -12.496 1.00 95.94 92 ALA A N 1
ATOM 667 C CA . ALA A 1 92 ? 4.264 -5.221 -13.098 1.00 95.94 92 ALA A CA 1
ATOM 668 C C . ALA A 1 92 ? 3.195 -5.859 -12.196 1.00 95.94 92 ALA A C 1
ATOM 670 O O . ALA A 1 92 ? 2.126 -6.225 -12.685 1.00 95.94 92 ALA A O 1
ATOM 671 N N . ASP A 1 93 ? 3.440 -5.916 -10.882 1.00 96.69 93 ASP A N 1
ATOM 672 C CA . ASP A 1 93 ? 2.462 -6.399 -9.902 1.00 96.69 93 ASP A CA 1
ATOM 673 C C . ASP A 1 93 ? 1.204 -5.520 -9.890 1.00 96.69 93 ASP A C 1
ATOM 675 O O . ASP A 1 93 ? 0.084 -6.026 -9.970 1.00 96.69 93 ASP A O 1
ATOM 679 N N . MET A 1 94 ? 1.375 -4.195 -9.842 1.00 94.25 94 MET A N 1
ATOM 680 C CA . MET A 1 94 ? 0.251 -3.250 -9.838 1.00 94.25 94 MET A CA 1
ATOM 681 C C . MET A 1 94 ? -0.529 -3.272 -11.152 1.00 94.25 94 MET A C 1
ATOM 683 O O . MET A 1 94 ? -1.759 -3.196 -11.158 1.00 94.25 94 MET A O 1
ATOM 687 N N . ASN A 1 95 ? 0.173 -3.419 -12.271 1.00 93.75 95 ASN A N 1
ATOM 688 C CA . ASN A 1 95 ? -0.436 -3.514 -13.584 1.00 93.75 95 ASN A CA 1
ATOM 689 C C . ASN A 1 95 ? -1.239 -4.822 -13.722 1.00 93.75 95 ASN A C 1
ATOM 691 O O . ASN A 1 95 ? -2.375 -4.797 -14.192 1.00 93.75 95 ASN A O 1
ATOM 695 N N . ALA A 1 96 ? -0.711 -5.949 -13.233 1.00 93.50 96 ALA A N 1
ATOM 696 C CA . ALA A 1 96 ? -1.448 -7.210 -13.154 1.00 93.50 96 ALA A CA 1
ATOM 697 C C . ALA A 1 96 ? -2.707 -7.075 -12.275 1.00 93.50 96 ALA A C 1
ATOM 699 O O . ALA A 1 96 ? -3.805 -7.428 -12.713 1.00 93.50 96 ALA A O 1
ATOM 700 N N . ALA A 1 97 ? -2.581 -6.460 -11.094 1.00 91.44 97 ALA A N 1
ATOM 701 C CA . ALA A 1 97 ? -3.706 -6.209 -10.191 1.00 91.44 97 ALA A CA 1
ATOM 702 C C . ALA A 1 97 ? -4.808 -5.356 -10.831 1.00 91.44 97 ALA A C 1
ATOM 704 O O . ALA A 1 97 ? -5.991 -5.642 -10.646 1.00 91.44 97 ALA A O 1
ATOM 705 N N . SER A 1 98 ? -4.439 -4.348 -11.629 1.00 89.25 98 SER A N 1
ATOM 706 C CA . SER A 1 98 ? -5.406 -3.501 -12.342 1.00 89.25 98 SER A CA 1
ATOM 707 C C . SER A 1 98 ? -6.244 -4.266 -13.375 1.00 89.25 98 SER A C 1
ATOM 709 O O . SER A 1 98 ? -7.369 -3.871 -13.666 1.00 89.25 98 SER A O 1
ATOM 711 N N . ARG A 1 99 ? -5.740 -5.410 -13.856 1.00 90.31 99 ARG A N 1
ATOM 712 C CA . ARG A 1 99 ? -6.445 -6.348 -14.743 1.00 90.31 99 ARG A CA 1
ATOM 713 C C . ARG A 1 99 ? -7.110 -7.508 -13.994 1.00 90.31 99 ARG A C 1
ATOM 715 O O . ARG A 1 99 ? -7.511 -8.489 -14.611 1.00 90.31 99 ARG A O 1
ATOM 722 N N . GLY A 1 100 ? -7.195 -7.433 -12.665 1.00 88.81 100 GLY A N 1
ATOM 723 C CA . GLY A 1 100 ? -7.794 -8.474 -11.827 1.00 88.81 100 GLY A CA 1
ATOM 724 C C . GLY A 1 100 ? -6.888 -9.676 -11.544 1.00 88.81 100 GLY A C 1
ATOM 725 O O . GLY A 1 100 ? -7.355 -10.664 -10.982 1.00 88.81 100 GLY A O 1
ATOM 726 N N . GLN A 1 101 ? -5.601 -9.613 -11.895 1.00 92.19 101 GLN A N 1
ATOM 727 C CA . GLN A 1 101 ? -4.641 -10.689 -11.641 1.00 92.19 101 GLN A CA 1
ATOM 728 C C . GLN A 1 101 ? -3.922 -10.470 -10.306 1.00 92.19 101 GLN A C 1
ATOM 730 O O . GLN A 1 101 ? -3.413 -9.387 -10.028 1.00 92.19 101 GLN A O 1
ATOM 735 N N . VAL A 1 102 ? -3.828 -11.512 -9.481 1.00 91.75 102 VAL A N 1
ATOM 736 C CA . VAL A 1 102 ? -3.086 -11.469 -8.213 1.00 91.75 102 VAL A CA 1
ATOM 737 C C . VAL A 1 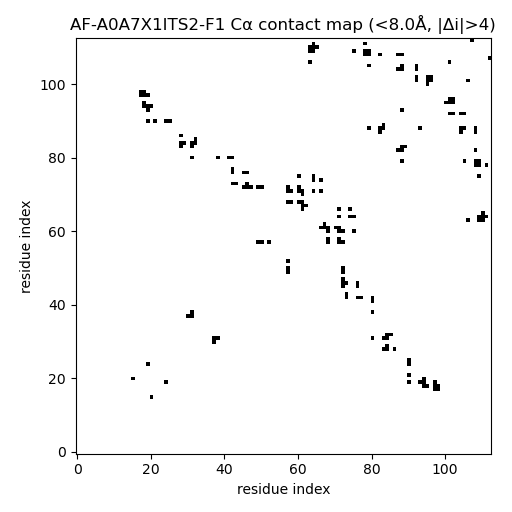102 ? -1.769 -12.217 -8.383 1.00 91.75 102 VAL A C 1
ATOM 739 O O . VAL A 1 102 ? -1.761 -13.432 -8.566 1.00 91.75 102 VAL A O 1
ATOM 742 N N . THR A 1 103 ? -0.648 -11.498 -8.318 1.00 96.31 103 THR A N 1
ATOM 743 C CA . THR A 1 103 ? 0.686 -12.100 -8.441 1.00 96.31 103 THR A CA 1
ATOM 744 C C . THR A 1 103 ? 1.125 -12.775 -7.134 1.00 96.31 103 THR A C 1
ATOM 746 O O . THR A 1 103 ? 0.663 -12.400 -6.047 1.00 96.31 103 THR A O 1
ATOM 749 N N . PRO A 1 104 ? 2.079 -13.725 -7.181 1.00 96.75 104 PRO A N 1
ATOM 750 C CA . PRO A 1 104 ? 2.651 -14.318 -5.971 1.00 96.75 104 PRO A CA 1
ATOM 751 C C . PRO A 1 104 ? 3.268 -13.288 -5.012 1.00 96.75 104 PRO A C 1
ATOM 753 O O . PRO A 1 104 ? 3.200 -13.470 -3.795 1.00 96.75 104 PRO A O 1
ATOM 756 N N . ASN A 1 105 ? 3.838 -12.195 -5.533 1.00 97.12 105 ASN A N 1
ATOM 757 C CA . ASN A 1 105 ? 4.399 -11.120 -4.712 1.00 97.12 105 ASN A CA 1
ATOM 758 C C . ASN A 1 105 ? 3.317 -10.334 -3.968 1.00 97.12 105 ASN A C 1
ATOM 760 O O . ASN A 1 105 ? 3.493 -10.047 -2.783 1.00 97.12 105 ASN A O 1
ATOM 764 N N . ILE A 1 106 ? 2.172 -10.064 -4.606 1.00 96.75 106 ILE A N 1
ATOM 765 C CA . ILE A 1 106 ? 1.017 -9.459 -3.926 1.00 96.75 106 ILE A CA 1
ATOM 766 C C . ILE A 1 106 ? 0.560 -10.349 -2.771 1.00 96.75 106 ILE A C 1
ATOM 768 O O . ILE A 1 106 ? 0.386 -9.855 -1.657 1.00 96.75 106 ILE A O 1
ATOM 772 N N . VAL A 1 107 ? 0.425 -11.660 -3.000 1.00 97.19 107 VAL A N 1
ATOM 773 C CA . VAL A 1 107 ? 0.029 -12.606 -1.944 1.00 97.19 107 VAL A CA 1
ATOM 774 C C . VAL A 1 107 ? 1.023 -12.584 -0.782 1.00 97.19 107 VAL A C 1
ATOM 776 O O . VAL A 1 107 ? 0.606 -12.466 0.368 1.00 97.19 107 VAL A O 1
ATOM 779 N N . LYS A 1 108 ? 2.330 -12.647 -1.066 1.00 97.50 108 LYS A N 1
ATOM 780 C CA . LYS A 1 108 ? 3.400 -12.592 -0.055 1.00 97.50 108 LYS A CA 1
ATOM 781 C C . LYS A 1 108 ? 3.320 -11.326 0.801 1.00 97.50 108 LYS A C 1
ATOM 783 O O . LYS A 1 108 ? 3.222 -11.411 2.026 1.00 97.50 108 LYS A O 1
ATOM 788 N N . VAL A 1 109 ? 3.249 -10.160 0.155 1.00 97.75 109 VAL A N 1
ATOM 789 C CA . VAL A 1 109 ? 3.159 -8.867 0.845 1.00 97.75 109 VAL A CA 1
ATOM 790 C C . VAL A 1 109 ? 1.890 -8.768 1.684 1.00 97.75 109 VAL A C 1
ATOM 792 O O . VAL A 1 109 ? 1.960 -8.370 2.846 1.00 97.75 109 VAL A O 1
ATOM 795 N N . VAL A 1 110 ? 0.737 -9.169 1.144 1.00 97.19 110 VAL A N 1
ATOM 796 C CA . VAL A 1 110 ? -0.532 -9.156 1.887 1.00 97.19 110 VAL A CA 1
ATOM 797 C C . VAL A 1 110 ? -0.502 -10.129 3.063 1.00 97.19 110 VAL A C 1
ATOM 799 O O . VAL A 1 110 ? -1.085 -9.819 4.098 1.00 97.19 110 VAL A O 1
ATOM 802 N N . GLN A 1 111 ? 0.212 -11.250 2.962 1.00 97.44 111 GLN A N 1
ATOM 803 C CA . GLN A 1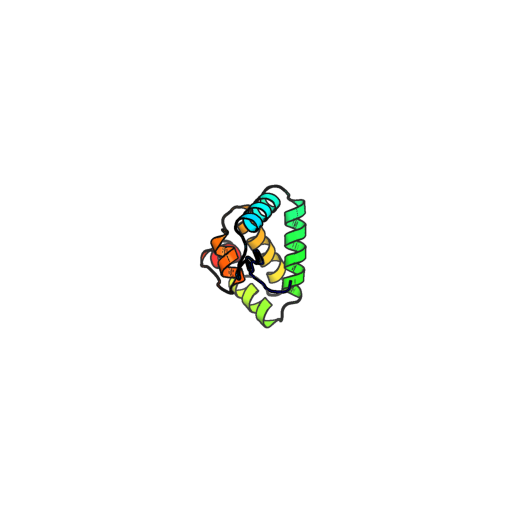 111 ? 0.440 -12.192 4.064 1.00 97.44 111 GLN A CA 1
ATOM 804 C C . GLN A 1 111 ? 1.462 -11.695 5.096 1.00 97.44 111 GLN A C 1
ATOM 806 O O . GLN A 1 111 ? 1.495 -12.216 6.206 1.00 97.44 111 GLN A O 1
ATOM 811 N N . GLY A 1 112 ? 2.254 -10.672 4.766 1.00 94.88 112 GLY A N 1
ATOM 812 C CA . GLY A 1 112 ? 3.288 -10.125 5.645 1.00 94.88 112 GLY A CA 1
ATOM 813 C C . GLY A 1 112 ? 4.612 -10.897 5.629 1.00 94.88 112 GLY A C 1
ATOM 814 O O . GLY A 1 112 ? 5.391 -10.730 6.561 1.00 94.88 112 GLY A O 1
ATOM 815 N N . ARG A 1 113 ? 4.862 -11.708 4.595 1.00 91.88 113 ARG A N 1
ATOM 816 C CA . ARG A 1 113 ? 6.134 -12.406 4.349 1.00 91.88 113 ARG A CA 1
ATOM 817 C C . ARG A 1 113 ? 6.892 -11.703 3.239 1.00 91.88 113 ARG A C 1
ATOM 819 O O . ARG A 1 113 ? 6.348 -11.587 2.124 1.00 91.88 113 ARG A O 1
#